Protein AF-F7RUI4-F1 (afdb_monomer_lite)

Sequence (94 aa):
MQDNANQYYEQARALGSTRASHNLGCMALDNDRKTQAILFLEETLVRGLKLPTLYNLGRAHSPADPCSGFYLAKAIAAAQQAGSYFGQAFELTR

Foldseek 3Di:
DLPPLLVVLVVVVVVVDLVSLQVQLVVCVVVVVLVSSLVSLVVSVVVPCPPPSVVSPVVSPDDPDPDPDDPVVVVVVVVVVVVVVVVVVVVVVD

Secondary structure (DSSP, 8-state):
--HHHHHHHHHHHHTT-HHHHHHHHHHHHHTT-HHHHHHHHHHHHHTT--TTHHHHHHHHHS---TT-S--HHHHHHHHHHHHHHHHHHHHHT-

Structure (mmCIF, N/CA/C/O backbone):
data_AF-F7RUI4-F1
#
_entry.id   AF-F7RUI4-F1
#
loop_
_atom_site.group_PDB
_atom_site.id
_atom_site.type_symbol
_atom_site.label_atom_id
_atom_site.label_alt_id
_atom_site.label_comp_id
_atom_site.label_asym_id
_atom_site.label_entity_id
_atom_site.label_seq_id
_atom_site.pdbx_PDB_ins_code
_atom_site.Cartn_x
_atom_site.Cartn_y
_atom_site.Cartn_z
_atom_site.occupancy
_atom_site.B_iso_or_equiv
_atom_site.auth_seq_id
_atom_site.auth_comp_id
_atom_site.auth_asym_id
_atom_site.auth_atom_id
_atom_site.pdbx_PDB_model_num
ATOM 1 N N . MET A 1 1 ? 6.839 -7.616 23.014 1.00 44.59 1 MET A N 1
ATOM 2 C CA . MET A 1 1 ? 6.070 -6.385 23.316 1.00 44.59 1 MET A CA 1
ATOM 3 C C . MET A 1 1 ? 5.619 -5.728 22.011 1.00 44.59 1 MET A C 1
ATOM 5 O O . MET A 1 1 ? 6.090 -4.650 21.679 1.00 44.59 1 MET A O 1
ATOM 9 N N . GLN A 1 2 ? 4.745 -6.378 21.239 1.00 55.44 2 GLN A N 1
ATOM 10 C CA . GLN A 1 2 ? 4.253 -5.843 19.954 1.00 55.44 2 GLN A CA 1
ATOM 11 C C . GLN A 1 2 ? 2.740 -5.541 19.997 1.00 55.44 2 GLN A C 1
ATOM 13 O O . GLN A 1 2 ? 2.175 -5.041 19.028 1.00 55.44 2 GLN A O 1
ATOM 18 N N . ASP A 1 3 ? 2.095 -5.789 21.142 1.00 61.69 3 ASP A N 1
ATOM 19 C CA . ASP A 1 3 ? 0.634 -5.837 21.258 1.00 61.69 3 ASP A CA 1
ATOM 20 C C . ASP A 1 3 ? -0.016 -4.469 21.526 1.00 61.69 3 ASP A C 1
ATOM 22 O O . ASP A 1 3 ? -1.134 -4.226 21.076 1.00 61.69 3 ASP A O 1
ATOM 26 N N . ASN A 1 4 ? 0.693 -3.525 22.156 1.00 76.62 4 ASN A N 1
ATOM 27 C CA . ASN A 1 4 ? 0.096 -2.236 22.536 1.00 76.62 4 ASN A CA 1
ATOM 28 C C . ASN A 1 4 ? -0.178 -1.326 21.325 1.00 76.62 4 ASN A C 1
ATOM 30 O O . ASN A 1 4 ? -1.232 -0.702 21.245 1.00 76.62 4 ASN A O 1
ATOM 34 N N . ALA A 1 5 ? 0.744 -1.252 20.358 1.00 85.12 5 ALA A N 1
ATOM 35 C CA . ALA A 1 5 ? 0.591 -0.362 19.202 1.00 85.12 5 ALA A CA 1
ATOM 36 C C . ALA A 1 5 ? -0.577 -0.785 18.294 1.00 85.12 5 ALA A C 1
ATOM 38 O O . ALA A 1 5 ? -1.367 0.060 17.877 1.00 85.12 5 ALA A O 1
ATOM 39 N N . ASN A 1 6 ? -0.732 -2.092 18.053 1.00 89.00 6 ASN A N 1
ATOM 40 C CA . ASN A 1 6 ? -1.862 -2.624 17.290 1.00 89.00 6 ASN A CA 1
ATOM 41 C C . ASN A 1 6 ? -3.197 -2.280 17.958 1.00 89.00 6 ASN A C 1
ATOM 43 O O . ASN A 1 6 ? -4.109 -1.805 17.288 1.00 89.00 6 ASN A O 1
ATOM 47 N N . GLN A 1 7 ? -3.302 -2.464 19.278 1.00 93.00 7 GLN A N 1
ATOM 48 C CA . GLN A 1 7 ? -4.533 -2.166 20.012 1.00 93.00 7 GLN A CA 1
ATOM 49 C C . GLN A 1 7 ? -4.919 -0.685 19.924 1.00 93.00 7 GLN A C 1
ATOM 51 O O . GLN A 1 7 ? -6.077 -0.376 19.644 1.00 93.00 7 GLN A O 1
ATOM 56 N N . TYR A 1 8 ? -3.963 0.234 20.094 1.00 95.25 8 TYR A N 1
ATOM 57 C CA . TYR A 1 8 ? -4.247 1.666 19.970 1.00 95.25 8 TYR A CA 1
ATOM 58 C C . TYR A 1 8 ? -4.669 2.060 18.555 1.00 95.25 8 TYR A C 1
ATOM 60 O O . TYR A 1 8 ? -5.586 2.869 18.393 1.00 95.25 8 TYR A O 1
ATOM 68 N N . TYR A 1 9 ? -4.043 1.494 17.521 1.00 96.12 9 TYR A N 1
ATOM 69 C CA . TYR A 1 9 ? -4.460 1.785 16.154 1.00 96.12 9 TYR A CA 1
ATOM 70 C C . TYR A 1 9 ? -5.809 1.156 15.801 1.00 96.12 9 TYR A C 1
ATOM 72 O O . TYR A 1 9 ? -6.588 1.803 15.111 1.00 96.12 9 TYR A O 1
ATOM 80 N N . GLU A 1 10 ? -6.152 -0.027 16.309 1.00 96.06 10 GLU A N 1
ATOM 81 C CA . GLU A 1 10 ? -7.499 -0.586 16.119 1.00 96.06 10 GLU A CA 1
ATOM 82 C C . GLU A 1 10 ? -8.569 0.283 16.792 1.00 96.06 10 GLU A C 1
ATOM 84 O O . GLU A 1 10 ? -9.589 0.593 16.176 1.00 96.06 10 GLU A O 1
ATOM 89 N N . GLN A 1 11 ? -8.314 0.773 18.010 1.00 97.00 11 GLN A N 1
ATOM 90 C CA . GLN A 1 11 ? -9.207 1.728 18.677 1.00 97.00 11 GLN A CA 1
ATOM 91 C C . GLN A 1 11 ? -9.350 3.025 17.869 1.00 97.00 11 GLN A C 1
ATOM 93 O O . GLN A 1 11 ? -10.461 3.480 17.603 1.00 97.00 11 GLN A O 1
ATOM 98 N N . ALA A 1 12 ? -8.238 3.611 17.421 1.00 97.19 12 ALA A N 1
ATOM 99 C CA . ALA A 1 12 ? -8.267 4.828 16.615 1.00 97.19 12 ALA A CA 1
ATOM 100 C C . ALA A 1 12 ? -8.954 4.612 15.254 1.00 97.19 12 ALA A C 1
ATOM 102 O O . ALA A 1 12 ? -9.660 5.500 14.776 1.00 97.19 12 ALA A O 1
ATOM 103 N N . ARG A 1 13 ? -8.788 3.437 14.634 1.00 96.88 13 ARG A N 1
ATOM 104 C CA . ARG A 1 13 ? -9.478 3.049 13.398 1.00 96.88 13 ARG A CA 1
ATOM 105 C C . ARG A 1 13 ? -10.983 2.944 13.614 1.00 96.88 13 ARG A C 1
ATOM 107 O O . ARG A 1 13 ? -11.734 3.459 12.786 1.00 96.88 13 ARG A O 1
ATOM 114 N N . ALA A 1 14 ? -11.415 2.338 14.721 1.00 96.69 14 ALA A N 1
ATOM 115 C CA . ALA A 1 14 ? -12.825 2.264 15.104 1.00 96.69 14 ALA A CA 1
ATOM 116 C C . ALA A 1 14 ? -13.442 3.660 15.314 1.00 96.69 14 ALA A C 1
ATOM 118 O O . ALA A 1 14 ? -14.616 3.865 15.022 1.00 96.69 14 ALA A O 1
ATOM 119 N N . LEU A 1 15 ? -12.632 4.640 15.726 1.00 97.00 15 LEU A N 1
ATOM 120 C CA . LEU A 1 15 ? -13.003 6.059 15.810 1.00 97.00 15 LEU A CA 1
ATOM 121 C C . LEU A 1 15 ? -12.878 6.818 14.470 1.00 97.00 15 LEU A C 1
ATOM 123 O O . LEU A 1 15 ? -13.014 8.039 14.436 1.00 97.00 15 LEU A O 1
ATOM 127 N N . GLY A 1 16 ? -12.613 6.125 13.359 1.00 95.19 16 GLY A N 1
ATOM 128 C CA . GLY A 1 16 ? -12.574 6.700 12.011 1.00 95.19 16 GLY A CA 1
ATOM 129 C C . GLY A 1 16 ? -11.201 7.193 11.541 1.00 95.19 16 GLY A C 1
ATOM 130 O O . GLY A 1 16 ? -11.102 7.771 10.460 1.00 95.19 16 GLY A O 1
ATOM 131 N N . SER A 1 17 ? -10.122 6.958 12.293 1.00 97.19 17 SER A N 1
ATOM 132 C CA . SER A 1 17 ? -8.786 7.431 11.913 1.00 97.19 17 SER A CA 1
ATOM 133 C C . SER A 1 17 ? -8.227 6.687 10.698 1.00 97.19 17 SER A C 1
ATOM 135 O O . SER A 1 17 ? -7.700 5.581 10.806 1.00 97.19 17 SER A O 1
ATOM 137 N N . THR A 1 18 ? -8.239 7.345 9.539 1.00 96.88 18 THR A N 1
ATOM 138 C CA . THR A 1 18 ? -7.615 6.847 8.302 1.00 96.88 18 THR A CA 1
ATOM 139 C C . THR A 1 18 ? -6.111 6.581 8.461 1.00 96.88 18 THR A C 1
ATOM 141 O O . THR A 1 18 ? -5.579 5.636 7.884 1.00 96.88 18 THR A O 1
ATOM 144 N N . ARG A 1 19 ? -5.402 7.376 9.279 1.00 95.62 19 ARG A N 1
ATOM 145 C CA . ARG A 1 19 ? -3.971 7.142 9.565 1.00 95.62 19 ARG A CA 1
ATOM 146 C C . ARG A 1 19 ? -3.751 5.888 10.410 1.00 95.62 19 ARG A C 1
ATOM 148 O O . ARG A 1 19 ? -2.705 5.262 10.281 1.00 95.62 19 ARG A O 1
ATOM 155 N N . ALA A 1 20 ? -4.708 5.517 11.259 1.00 97.25 20 ALA A N 1
ATOM 156 C CA . ALA A 1 20 ? -4.608 4.294 12.043 1.00 97.25 20 ALA A CA 1
ATOM 157 C C . ALA A 1 20 ? -4.745 3.051 11.155 1.00 97.25 20 ALA A C 1
ATOM 159 O O . ALA A 1 20 ? -3.910 2.156 11.257 1.00 97.25 20 ALA A O 1
ATOM 160 N N . SER A 1 21 ? -5.699 3.048 10.214 1.00 97.25 21 SER A N 1
ATOM 161 C CA . SER A 1 21 ? -5.795 2.008 9.177 1.00 97.25 21 SER A CA 1
ATOM 162 C C . SER A 1 21 ? -4.488 1.905 8.379 1.00 97.25 21 SER A C 1
ATOM 164 O O . SER A 1 21 ? -3.948 0.814 8.223 1.00 97.25 21 SER A O 1
ATOM 166 N N . HIS A 1 22 ? -3.897 3.036 7.975 1.00 96.94 22 HIS A N 1
ATOM 167 C CA . HIS A 1 22 ? -2.605 3.034 7.281 1.00 96.94 22 HIS A CA 1
ATOM 168 C C . HIS A 1 22 ? -1.501 2.346 8.098 1.00 96.94 22 HIS A C 1
ATOM 170 O O . HIS A 1 22 ? -0.783 1.490 7.585 1.00 96.94 22 HIS A O 1
ATOM 176 N N . ASN A 1 23 ? -1.374 2.711 9.376 1.00 96.50 23 ASN A N 1
ATOM 177 C CA . ASN A 1 23 ? -0.326 2.190 10.250 1.00 96.50 23 ASN A CA 1
ATOM 178 C C . ASN A 1 23 ? -0.515 0.700 10.559 1.00 96.50 23 ASN A C 1
ATOM 180 O O . ASN A 1 23 ? 0.472 -0.031 10.574 1.00 96.50 23 ASN A O 1
ATOM 184 N N . LEU A 1 24 ? -1.756 0.228 10.719 1.00 97.06 24 LEU A N 1
ATOM 185 C CA . LEU A 1 24 ? -2.058 -1.206 10.810 1.00 97.06 24 LEU A CA 1
ATOM 186 C C . LEU A 1 24 ? -1.643 -1.946 9.533 1.00 97.06 24 LEU A C 1
ATOM 188 O O . LEU A 1 24 ? -1.079 -3.035 9.609 1.00 97.06 24 LEU A O 1
ATOM 192 N N . GLY A 1 25 ? -1.845 -1.330 8.365 1.00 96.50 25 GLY A N 1
ATOM 193 C CA . GLY A 1 25 ? -1.353 -1.837 7.086 1.00 96.50 25 GLY A CA 1
ATOM 194 C C . GLY A 1 25 ? 0.173 -1.964 7.034 1.00 96.50 25 GLY A C 1
ATOM 195 O O . GLY A 1 25 ? 0.692 -3.006 6.639 1.00 96.50 25 GLY A O 1
ATOM 196 N N . CYS A 1 26 ? 0.903 -0.941 7.489 1.00 94.94 26 CYS A N 1
ATOM 197 C CA . CYS A 1 26 ? 2.366 -0.981 7.597 1.00 94.94 26 CYS A CA 1
ATOM 198 C C . CYS A 1 26 ? 2.841 -2.079 8.551 1.00 94.94 26 CYS A C 1
ATOM 200 O O . CYS A 1 26 ? 3.686 -2.887 8.182 1.00 94.94 26 CYS A O 1
ATOM 202 N N . MET A 1 27 ? 2.256 -2.156 9.748 1.00 94.50 27 MET A N 1
ATOM 203 C CA . MET A 1 27 ? 2.609 -3.183 10.728 1.00 94.50 27 MET A CA 1
ATOM 204 C C . MET A 1 27 ? 2.325 -4.589 10.193 1.00 94.50 27 MET A C 1
ATOM 206 O O . MET A 1 27 ? 3.121 -5.498 10.414 1.00 94.50 27 MET A O 1
ATOM 210 N N . ALA A 1 28 ? 1.225 -4.782 9.462 1.00 94.25 28 ALA A N 1
ATOM 211 C CA . ALA A 1 28 ? 0.940 -6.047 8.797 1.00 94.25 28 ALA A CA 1
ATOM 212 C C . ALA A 1 28 ? 2.004 -6.385 7.735 1.00 94.25 28 ALA A C 1
ATOM 214 O O . ALA A 1 28 ? 2.462 -7.525 7.709 1.00 94.25 28 ALA A O 1
ATOM 215 N N . LEU A 1 29 ? 2.462 -5.418 6.925 1.00 89.12 29 LEU A N 1
ATOM 216 C CA . LEU A 1 29 ? 3.567 -5.629 5.974 1.00 89.12 29 LEU A CA 1
ATOM 217 C C . LEU A 1 29 ? 4.871 -6.016 6.660 1.00 89.12 29 LEU A C 1
ATOM 219 O O . LEU A 1 29 ? 5.534 -6.947 6.215 1.00 89.12 29 LEU A O 1
ATOM 223 N N . ASP A 1 30 ? 5.226 -5.328 7.740 1.00 89.50 30 ASP A N 1
ATOM 224 C CA . ASP A 1 30 ? 6.479 -5.573 8.459 1.00 89.50 30 ASP A CA 1
ATOM 225 C C . ASP A 1 30 ? 6.485 -6.942 9.168 1.00 89.50 30 ASP A C 1
ATOM 227 O O . ASP A 1 30 ? 7.542 -7.462 9.511 1.00 89.50 30 ASP A O 1
ATOM 231 N N . ASN A 1 31 ? 5.308 -7.555 9.344 1.00 90.44 31 ASN A N 1
ATOM 232 C CA . ASN A 1 31 ? 5.133 -8.925 9.835 1.00 90.44 31 ASN A CA 1
ATOM 233 C C . ASN A 1 31 ? 4.805 -9.933 8.710 1.00 90.44 31 ASN A C 1
ATOM 235 O O . ASN A 1 31 ? 4.297 -11.016 8.998 1.00 90.44 31 ASN A O 1
ATOM 239 N N . ASP A 1 32 ? 5.038 -9.568 7.445 1.00 88.62 32 ASP A N 1
ATOM 240 C CA . ASP A 1 32 ? 4.780 -10.370 6.236 1.00 88.62 32 ASP A CA 1
ATOM 241 C C . ASP A 1 32 ? 3.313 -10.827 6.053 1.00 88.62 32 ASP A C 1
ATOM 243 O O . ASP A 1 32 ? 2.985 -11.751 5.311 1.00 88.62 32 ASP A O 1
ATOM 247 N N . ARG A 1 33 ? 2.363 -10.131 6.688 1.00 92.81 33 ARG A N 1
ATOM 248 C CA . ARG A 1 33 ? 0.916 -10.388 6.588 1.00 92.81 33 ARG A CA 1
ATOM 249 C C . ARG A 1 33 ? 0.302 -9.600 5.433 1.00 92.81 33 ARG A C 1
ATOM 251 O O . ARG A 1 33 ? -0.574 -8.757 5.634 1.00 92.81 33 ARG A O 1
ATOM 258 N N . LYS A 1 34 ? 0.753 -9.874 4.206 1.00 88.44 34 LYS A N 1
ATOM 259 C CA . LYS A 1 34 ? 0.383 -9.103 3.000 1.00 88.44 34 LYS A CA 1
ATOM 260 C C . LYS A 1 34 ? -1.128 -8.991 2.776 1.00 88.44 34 LYS A C 1
ATOM 262 O O . LYS A 1 34 ? -1.615 -7.893 2.537 1.00 88.44 34 LYS A O 1
ATOM 267 N N . THR A 1 35 ? -1.886 -10.077 2.932 1.00 92.94 35 THR A N 1
ATOM 268 C CA . THR A 1 35 ? -3.353 -10.054 2.767 1.00 92.94 35 THR A CA 1
ATOM 269 C C . THR A 1 35 ? -4.024 -9.078 3.732 1.00 92.94 35 THR A C 1
ATOM 271 O O . THR A 1 35 ? -4.875 -8.290 3.333 1.00 92.94 35 THR A O 1
ATOM 274 N N . GLN A 1 36 ? -3.610 -9.090 5.001 1.00 95.31 36 GLN A N 1
ATOM 275 C CA . GLN A 1 36 ? -4.145 -8.180 6.011 1.00 95.31 36 GLN A CA 1
ATOM 276 C C . GLN A 1 36 ? -3.726 -6.731 5.730 1.00 95.31 36 GLN A C 1
ATOM 278 O O . GLN A 1 36 ? -4.533 -5.814 5.873 1.00 95.31 36 GLN A O 1
ATOM 283 N N . ALA A 1 37 ? -2.483 -6.526 5.290 1.00 95.94 37 ALA A N 1
ATOM 284 C CA . ALA A 1 37 ? -1.998 -5.209 4.912 1.00 95.94 37 ALA A CA 1
ATOM 285 C C . ALA A 1 37 ? -2.808 -4.590 3.769 1.00 95.94 37 ALA A C 1
ATOM 287 O O . ALA A 1 37 ? -3.175 -3.421 3.858 1.00 95.94 37 ALA A O 1
ATOM 288 N N . ILE A 1 38 ? -3.108 -5.370 2.725 1.00 95.81 38 ILE A N 1
ATOM 289 C CA . ILE A 1 38 ? -3.893 -4.916 1.568 1.00 95.81 38 ILE A CA 1
ATOM 290 C C . ILE A 1 38 ? -5.251 -4.390 2.031 1.00 95.81 38 ILE A C 1
ATOM 292 O O . ILE A 1 38 ? -5.576 -3.250 1.721 1.00 95.81 38 ILE A O 1
ATOM 296 N N . LEU A 1 39 ? -5.980 -5.145 2.861 1.00 97.06 39 LEU A N 1
ATOM 297 C CA . LEU A 1 39 ? -7.294 -4.727 3.366 1.00 97.06 39 LEU A CA 1
ATOM 298 C C . LEU A 1 39 ? -7.245 -3.363 4.068 1.00 97.06 39 LEU A C 1
ATOM 300 O O . LEU A 1 39 ? -8.043 -2.471 3.777 1.00 97.06 39 LEU A O 1
ATOM 304 N N . PHE A 1 40 ? -6.284 -3.173 4.973 1.00 97.69 40 PHE A N 1
ATOM 305 C CA . PHE A 1 40 ? -6.145 -1.913 5.701 1.00 97.69 40 PHE A CA 1
ATOM 306 C C . PHE A 1 40 ? -5.713 -0.746 4.806 1.00 97.69 40 PHE A C 1
ATOM 308 O O . PHE A 1 40 ? -6.153 0.393 4.998 1.00 97.69 40 PHE A O 1
ATOM 315 N N . LEU A 1 41 ? -4.851 -1.001 3.825 1.00 95.19 41 LEU A N 1
ATOM 316 C CA . LEU A 1 41 ? -4.358 0.029 2.918 1.00 95.19 41 LEU A CA 1
ATOM 317 C C . LEU A 1 41 ? -5.393 0.397 1.841 1.00 95.19 41 LEU A C 1
ATOM 319 O O . LEU A 1 41 ? -5.492 1.568 1.484 1.00 95.19 41 LEU A O 1
ATOM 323 N N . GLU A 1 42 ? -6.216 -0.540 1.374 1.00 97.19 42 GLU A N 1
ATOM 324 C CA . GLU A 1 42 ? -7.355 -0.253 0.494 1.00 97.19 42 GLU A CA 1
ATOM 325 C C . GLU A 1 42 ? -8.420 0.576 1.220 1.00 97.19 42 GLU A C 1
ATOM 327 O O . GLU A 1 42 ? -8.855 1.604 0.697 1.00 97.19 42 GLU A O 1
ATOM 332 N N . GLU A 1 43 ? -8.765 0.213 2.463 1.00 94.94 43 GLU A N 1
ATOM 333 C CA . GLU A 1 43 ? -9.638 1.022 3.328 1.00 94.94 43 GLU A CA 1
ATOM 334 C C . GLU A 1 43 ? -9.104 2.461 3.442 1.00 94.94 43 GLU A C 1
ATOM 336 O O . GLU A 1 43 ? -9.835 3.441 3.268 1.00 94.94 43 GLU A O 1
ATOM 341 N N . THR A 1 44 ? -7.800 2.590 3.692 1.00 97.19 44 THR A N 1
ATOM 342 C CA . THR A 1 44 ? -7.102 3.876 3.791 1.00 97.19 44 THR A CA 1
ATOM 343 C C . THR A 1 44 ? -7.186 4.687 2.492 1.00 97.19 44 THR A C 1
ATOM 345 O O . THR A 1 44 ? -7.405 5.903 2.531 1.00 97.19 44 THR A O 1
ATOM 348 N N . LEU A 1 45 ? -7.017 4.026 1.343 1.00 94.56 45 LEU A N 1
ATOM 349 C CA . LEU A 1 45 ? -7.043 4.654 0.024 1.00 94.56 45 LEU A CA 1
ATOM 350 C C . LEU A 1 45 ? -8.437 5.183 -0.322 1.00 94.56 45 LEU A C 1
ATOM 352 O O . LEU A 1 45 ? -8.557 6.320 -0.781 1.00 94.56 45 LEU A O 1
ATOM 356 N N . VAL A 1 46 ? -9.483 4.396 -0.049 1.00 96.75 46 VAL A N 1
ATOM 357 C CA . VAL A 1 46 ? -10.888 4.800 -0.233 1.00 96.75 46 VAL A CA 1
ATOM 358 C C . VAL A 1 46 ? -11.211 6.051 0.587 1.00 96.75 46 VAL A C 1
ATOM 360 O O . VAL A 1 46 ? -11.925 6.935 0.122 1.00 96.75 46 VAL A O 1
ATOM 363 N N . ARG A 1 47 ? -10.618 6.184 1.779 1.00 94.50 47 ARG A N 1
ATOM 364 C CA . ARG A 1 47 ? -10.764 7.363 2.651 1.00 94.50 47 ARG A CA 1
ATOM 365 C C . ARG A 1 47 ? -9.871 8.549 2.266 1.00 94.50 47 ARG A C 1
ATOM 367 O O . ARG A 1 47 ? -9.794 9.527 3.006 1.00 94.50 47 ARG A O 1
ATOM 374 N N . GLY A 1 48 ? -9.193 8.485 1.121 1.00 92.12 48 GLY A N 1
ATOM 375 C CA . GLY A 1 48 ? -8.495 9.618 0.514 1.00 92.12 48 GLY A CA 1
ATOM 376 C C . GLY A 1 48 ? -7.048 9.830 0.962 1.00 92.12 48 GLY A C 1
ATOM 377 O O . GLY A 1 48 ? -6.386 10.723 0.427 1.00 92.12 48 GLY A O 1
ATOM 378 N N . LEU A 1 49 ? -6.501 9.013 1.872 1.00 91.81 49 LEU A N 1
ATOM 379 C CA . LEU A 1 49 ? -5.077 9.087 2.211 1.00 91.81 49 LEU A CA 1
ATOM 380 C C . LEU A 1 49 ? -4.262 8.347 1.142 1.00 91.81 49 LEU A C 1
ATOM 382 O O . LEU A 1 49 ? -4.008 7.151 1.251 1.00 91.81 49 LEU A O 1
ATOM 386 N N . LYS A 1 50 ? -3.877 9.072 0.086 1.00 88.06 50 LYS A N 1
ATOM 387 C CA . LYS A 1 50 ? -3.238 8.510 -1.118 1.00 88.06 50 LYS A CA 1
ATOM 388 C C . LYS A 1 50 ? -1.756 8.177 -0.925 1.00 88.06 50 LYS A C 1
ATOM 390 O O . LYS A 1 50 ? -1.346 7.045 -1.169 1.00 88.06 50 LYS A O 1
ATOM 395 N N . LEU A 1 51 ? -0.945 9.134 -0.474 1.00 85.69 51 LEU A N 1
ATOM 396 C CA . LEU A 1 51 ? 0.460 8.906 -0.112 1.00 85.69 51 LEU A CA 1
ATOM 397 C C . LEU A 1 51 ? 0.594 8.899 1.420 1.00 85.69 51 LEU A C 1
ATOM 399 O O . LEU A 1 51 ? 0.004 9.769 2.059 1.00 85.69 51 LEU A O 1
ATOM 403 N N . PRO A 1 52 ? 1.339 7.953 2.028 1.00 90.19 52 PRO A N 1
ATOM 404 C CA . PRO A 1 52 ? 2.167 6.913 1.403 1.00 90.19 52 PRO A CA 1
ATOM 405 C C . PRO A 1 52 ? 1.432 5.580 1.120 1.00 90.19 52 PRO A C 1
ATOM 407 O O . PRO A 1 52 ? 2.064 4.577 0.804 1.00 90.19 52 PRO A O 1
ATOM 410 N N . THR A 1 53 ? 0.102 5.536 1.207 1.00 91.06 53 THR A N 1
ATOM 411 C CA . THR A 1 53 ? -0.712 4.309 1.061 1.00 91.06 53 THR A CA 1
ATOM 412 C C . THR A 1 53 ? -0.519 3.578 -0.265 1.00 91.06 53 THR A C 1
ATOM 414 O O . THR A 1 53 ? -0.294 2.372 -0.256 1.00 91.06 53 THR A O 1
ATOM 417 N N . LEU A 1 54 ? -0.541 4.286 -1.399 1.00 88.81 54 LEU A N 1
ATOM 418 C CA . LEU A 1 54 ? -0.335 3.683 -2.723 1.00 88.81 54 LEU A CA 1
ATOM 419 C C . LEU A 1 54 ? 1.037 3.010 -2.846 1.00 88.81 54 LEU A C 1
ATOM 421 O O . LEU A 1 54 ? 1.161 1.966 -3.481 1.00 88.81 54 LEU A O 1
ATOM 425 N N . TYR A 1 55 ? 2.060 3.568 -2.195 1.00 85.38 55 TYR A N 1
ATOM 426 C CA . TYR A 1 55 ? 3.379 2.947 -2.150 1.00 85.38 55 TYR A CA 1
ATOM 427 C C . TYR A 1 55 ? 3.351 1.623 -1.375 1.00 85.38 55 TYR A C 1
ATOM 429 O O . TYR A 1 55 ? 3.856 0.610 -1.858 1.00 85.38 55 TYR A O 1
ATOM 437 N N . ASN A 1 56 ? 2.722 1.607 -0.198 1.00 89.94 56 ASN A N 1
ATOM 438 C CA . ASN A 1 56 ? 2.630 0.394 0.610 1.00 89.94 56 ASN A CA 1
ATOM 439 C C . ASN A 1 56 ? 1.716 -0.669 -0.022 1.00 89.94 56 ASN A C 1
ATOM 441 O O . ASN A 1 56 ? 2.014 -1.851 0.110 1.00 89.94 56 ASN A O 1
ATOM 445 N N . LEU A 1 57 ? 0.681 -0.284 -0.780 1.00 91.19 57 LEU A N 1
ATOM 446 C CA . LEU A 1 57 ? -0.077 -1.219 -1.625 1.00 91.19 57 LEU A CA 1
ATOM 447 C C . LEU A 1 57 ? 0.817 -1.833 -2.704 1.00 91.19 57 LEU A C 1
ATOM 449 O O . LEU A 1 57 ? 0.815 -3.048 -2.881 1.00 91.19 57 LEU A O 1
ATOM 453 N N . GLY A 1 58 ? 1.654 -1.021 -3.355 1.00 87.12 58 GLY A N 1
ATOM 454 C CA . GLY A 1 58 ? 2.682 -1.519 -4.269 1.00 87.12 58 GLY A CA 1
ATOM 455 C C . GLY A 1 58 ? 3.587 -2.561 -3.605 1.00 87.12 58 GLY A C 1
ATOM 456 O O . GLY A 1 58 ? 3.733 -3.661 -4.126 1.00 87.12 58 GLY A O 1
ATOM 457 N N . ARG A 1 59 ? 4.123 -2.272 -2.408 1.00 86.38 59 ARG A N 1
ATOM 458 C CA . ARG A 1 59 ? 4.915 -3.247 -1.629 1.00 86.38 59 ARG A CA 1
ATOM 459 C C . ARG A 1 59 ? 4.140 -4.528 -1.310 1.00 86.38 59 ARG A C 1
ATOM 461 O O . ARG A 1 59 ? 4.725 -5.605 -1.361 1.00 86.38 59 ARG A O 1
ATOM 468 N N . ALA A 1 60 ? 2.860 -4.414 -0.958 1.00 89.12 60 ALA A N 1
ATOM 469 C CA . ALA A 1 60 ? 2.023 -5.548 -0.580 1.00 89.12 60 ALA A CA 1
ATOM 470 C C . ALA A 1 60 ? 1.770 -6.514 -1.747 1.00 89.12 60 ALA A C 1
ATOM 472 O O . ALA A 1 60 ? 1.713 -7.723 -1.534 1.00 89.12 60 ALA A O 1
ATOM 473 N N . HIS A 1 61 ? 1.649 -5.987 -2.970 1.00 85.81 61 HIS A N 1
ATOM 474 C CA . HIS A 1 61 ? 1.442 -6.778 -4.186 1.00 85.81 61 HIS A CA 1
ATOM 475 C C . HIS A 1 61 ? 2.738 -7.234 -4.859 1.00 85.81 61 HIS A C 1
ATOM 477 O O . HIS A 1 61 ? 2.712 -8.162 -5.668 1.00 85.81 61 HIS A O 1
ATOM 483 N N . SER A 1 62 ? 3.873 -6.618 -4.529 1.00 77.19 62 SER A N 1
ATOM 484 C CA . SER A 1 62 ? 5.159 -7.063 -5.047 1.00 77.19 62 SER A CA 1
ATOM 485 C C . SER A 1 62 ? 5.526 -8.458 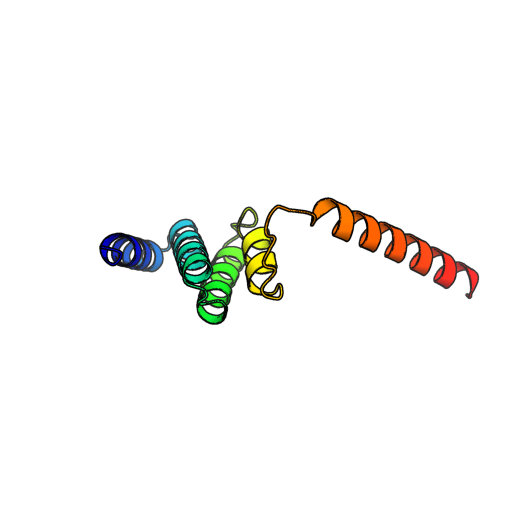-4.515 1.00 77.19 62 SER A C 1
ATOM 487 O O . SER A 1 62 ? 5.279 -8.771 -3.336 1.00 77.19 62 SER A O 1
ATOM 489 N N . PRO A 1 63 ? 6.164 -9.304 -5.34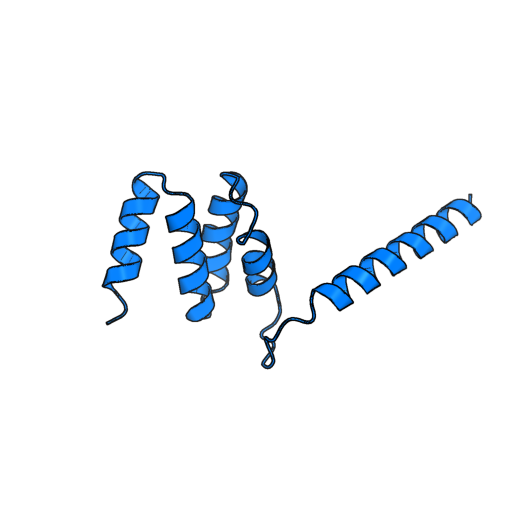8 1.00 72.25 63 PRO A N 1
ATOM 490 C CA . PRO A 1 63 ? 6.805 -10.522 -4.863 1.00 72.25 63 PRO A CA 1
ATOM 491 C C . PRO A 1 63 ? 7.800 -10.173 -3.748 1.00 72.25 63 PRO A C 1
ATOM 493 O O . PRO A 1 63 ? 8.256 -9.033 -3.648 1.00 72.25 63 PRO A O 1
ATOM 496 N N . ALA A 1 64 ? 8.083 -11.130 -2.860 1.00 61.44 64 ALA A N 1
ATOM 497 C CA . ALA A 1 64 ? 9.070 -10.935 -1.802 1.00 61.44 64 ALA A CA 1
ATOM 498 C C . ALA A 1 64 ? 10.444 -10.701 -2.447 1.00 61.44 64 ALA A C 1
ATOM 500 O O . ALA A 1 64 ? 11.117 -11.644 -2.850 1.00 61.44 64 ALA A O 1
ATOM 501 N N . ASP A 1 65 ? 10.809 -9.435 -2.618 1.00 56.50 65 ASP A N 1
ATOM 502 C CA . ASP A 1 65 ? 12.113 -9.032 -3.118 1.00 56.50 65 ASP A CA 1
ATOM 503 C C . ASP A 1 65 ? 13.069 -8.932 -1.918 1.00 56.50 65 ASP A C 1
ATOM 505 O O . ASP A 1 65 ? 12.826 -8.111 -1.024 1.00 56.50 65 ASP A O 1
ATOM 509 N N . PRO A 1 66 ? 1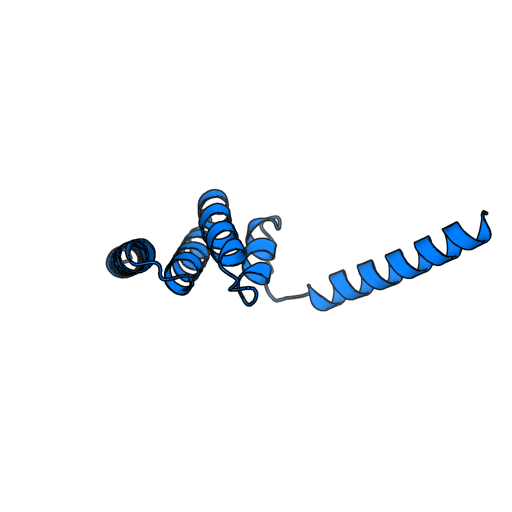4.144 -9.740 -1.861 1.00 53.81 66 PRO A N 1
ATOM 510 C CA . PRO A 1 66 ? 15.142 -9.669 -0.794 1.00 53.81 66 PRO A CA 1
ATOM 511 C C . PRO A 1 66 ? 15.892 -8.325 -0.740 1.00 53.81 66 PRO A C 1
ATOM 513 O O . PRO A 1 66 ? 16.580 -8.047 0.240 1.00 53.81 66 PRO A O 1
ATOM 516 N N . CYS A 1 67 ? 15.778 -7.484 -1.773 1.00 50.94 67 CYS A N 1
ATOM 517 C CA . CYS A 1 67 ? 16.526 -6.241 -1.932 1.00 50.94 67 CYS A CA 1
ATOM 518 C C . CYS A 1 67 ? 15.616 -5.002 -1.947 1.00 50.94 67 CYS A C 1
ATOM 520 O O . CYS A 1 67 ? 15.717 -4.157 -2.840 1.00 50.94 67 CYS A O 1
ATOM 522 N N . SER A 1 68 ? 14.722 -4.840 -0.963 1.00 56.75 68 SER A N 1
ATOM 523 C CA . SER A 1 68 ? 13.851 -3.658 -0.905 1.00 56.75 68 SER A CA 1
ATOM 524 C C . SER A 1 68 ? 14.624 -2.374 -0.543 1.00 56.75 68 SER A C 1
ATOM 526 O O . SER A 1 68 ? 14.677 -1.944 0.608 1.00 56.75 68 SER A O 1
ATOM 528 N N . GLY A 1 69 ? 15.198 -1.748 -1.568 1.00 53.25 69 GLY A N 1
ATOM 529 C CA . GLY A 1 69 ? 15.805 -0.419 -1.579 1.00 53.25 69 GLY A CA 1
ATOM 530 C C . GLY A 1 69 ? 15.457 0.314 -2.881 1.00 53.25 69 GLY A C 1
ATOM 531 O O . GLY A 1 69 ? 16.342 0.684 -3.634 1.00 53.25 69 GLY A O 1
ATOM 532 N N . PHE A 1 70 ? 14.159 0.447 -3.181 1.00 55.88 70 PHE A N 1
ATOM 533 C CA . PHE A 1 70 ? 13.557 1.360 -4.174 1.00 55.88 70 PHE A CA 1
ATOM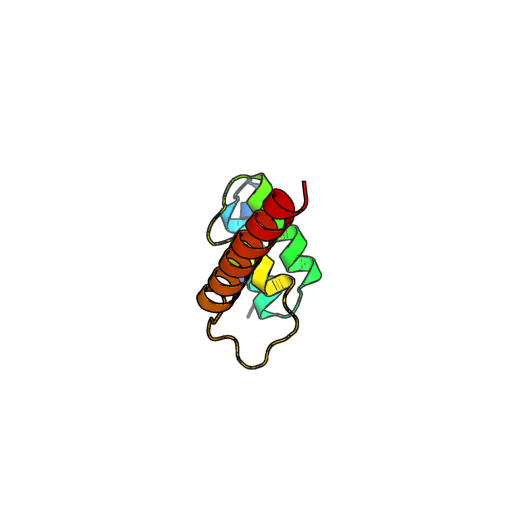 534 C C . PHE A 1 70 ? 14.235 1.519 -5.564 1.00 55.88 70 PHE A C 1
ATOM 536 O O . PHE A 1 70 ? 14.965 2.474 -5.817 1.00 55.88 70 PHE A O 1
ATOM 543 N N . TYR A 1 71 ? 13.810 0.706 -6.544 1.00 59.66 71 TYR A N 1
ATOM 544 C CA . TYR A 1 71 ? 13.962 0.992 -7.990 1.00 59.66 71 TYR A CA 1
ATOM 545 C C . TYR A 1 71 ? 12.634 1.312 -8.713 1.00 59.66 71 TYR A C 1
ATOM 547 O O . TYR A 1 71 ? 12.583 1.357 -9.943 1.00 59.66 71 TYR A O 1
ATOM 555 N N . LEU A 1 72 ? 11.555 1.595 -7.972 1.00 65.50 72 LEU A N 1
ATOM 556 C CA . LEU A 1 72 ? 10.219 1.874 -8.532 1.00 65.50 72 LEU A CA 1
ATOM 557 C C . LEU A 1 72 ? 10.207 3.027 -9.541 1.00 65.50 72 LEU A C 1
ATOM 559 O O . LEU A 1 72 ? 9.539 2.931 -10.564 1.00 65.50 72 LEU A O 1
ATOM 563 N N . ALA A 1 73 ? 10.982 4.086 -9.299 1.00 63.22 73 ALA A N 1
ATOM 564 C CA . ALA A 1 73 ? 11.050 5.221 -10.216 1.00 63.22 73 ALA A CA 1
ATOM 565 C C . ALA A 1 73 ? 11.555 4.813 -11.612 1.00 63.22 73 ALA A C 1
ATOM 567 O O . ALA A 1 73 ? 10.984 5.234 -12.614 1.00 63.22 73 ALA A O 1
ATOM 568 N N . LYS A 1 74 ? 12.579 3.948 -11.690 1.00 66.38 74 LYS A N 1
ATOM 569 C CA . LYS A 1 74 ? 13.110 3.465 -12.975 1.00 66.38 74 LYS A CA 1
ATOM 570 C C . LYS A 1 74 ? 12.128 2.534 -13.681 1.00 66.38 74 LYS A C 1
ATOM 572 O O . LYS A 1 74 ? 11.934 2.670 -14.883 1.00 66.38 74 LYS A O 1
ATOM 577 N N . ALA A 1 75 ? 11.491 1.627 -12.940 1.00 71.38 75 ALA A N 1
ATOM 578 C CA . ALA A 1 75 ? 10.502 0.710 -13.502 1.00 71.38 75 ALA A CA 1
ATOM 579 C C . ALA A 1 75 ? 9.271 1.456 -14.049 1.00 71.38 75 ALA A C 1
ATOM 581 O O . ALA A 1 75 ? 8.823 1.177 -15.158 1.00 71.38 75 ALA A O 1
ATOM 582 N N . ILE A 1 76 ? 8.768 2.453 -13.312 1.00 78.50 76 ILE A N 1
ATOM 583 C CA . ILE A 1 76 ? 7.647 3.296 -13.750 1.00 78.50 76 ILE A CA 1
ATOM 584 C C . ILE A 1 76 ? 8.040 4.133 -14.969 1.00 78.50 76 ILE A C 1
ATOM 586 O O . ILE A 1 76 ? 7.283 4.173 -15.935 1.00 78.50 76 ILE A O 1
ATOM 590 N N . ALA A 1 77 ? 9.223 4.757 -14.963 1.00 78.38 77 ALA A N 1
ATOM 591 C CA . ALA A 1 77 ? 9.703 5.536 -16.104 1.00 78.38 77 ALA A CA 1
ATOM 592 C C . ALA A 1 77 ? 9.817 4.675 -17.373 1.00 78.38 77 ALA A C 1
ATOM 594 O O . ALA A 1 77 ? 9.352 5.078 -18.438 1.00 78.38 77 ALA A O 1
ATOM 595 N N . ALA A 1 78 ? 10.356 3.458 -17.249 1.00 70.00 78 ALA A N 1
ATOM 596 C CA . ALA A 1 78 ? 10.436 2.513 -18.359 1.00 70.00 78 ALA A CA 1
ATOM 597 C C . ALA A 1 78 ? 9.043 2.108 -18.873 1.00 70.00 78 ALA A C 1
ATOM 599 O O . ALA A 1 78 ? 8.812 2.104 -20.081 1.00 70.00 78 ALA A O 1
ATOM 600 N N . ALA A 1 79 ? 8.095 1.824 -17.973 1.00 82.38 79 ALA A N 1
ATOM 601 C CA . ALA A 1 79 ? 6.727 1.471 -18.346 1.00 82.38 79 ALA A CA 1
ATOM 602 C C . ALA A 1 79 ? 5.985 2.628 -19.041 1.00 82.38 79 ALA A C 1
ATOM 604 O O . ALA A 1 79 ? 5.303 2.409 -20.041 1.00 82.38 79 ALA A O 1
ATOM 605 N N . GLN A 1 80 ? 6.150 3.866 -18.561 1.00 92.88 80 GLN A N 1
ATOM 606 C CA . GLN A 1 80 ? 5.583 5.058 -19.203 1.00 92.88 80 GLN A CA 1
ATOM 607 C C . GLN A 1 80 ? 6.149 5.266 -20.608 1.00 92.88 80 GLN A C 1
ATOM 609 O O . GLN A 1 80 ? 5.398 5.525 -21.550 1.00 92.88 80 GLN A O 1
ATOM 614 N N . GLN A 1 81 ? 7.465 5.121 -20.762 1.00 82.50 81 GLN A N 1
ATOM 615 C CA . GLN A 1 81 ? 8.123 5.259 -22.054 1.00 82.50 81 GLN A CA 1
ATOM 616 C C . GLN A 1 81 ? 7.666 4.172 -23.037 1.00 82.50 81 GLN A C 1
ATOM 618 O O . GLN A 1 81 ? 7.339 4.481 -24.182 1.00 82.50 81 GLN A O 1
ATOM 623 N N . ALA A 1 82 ? 7.560 2.920 -22.584 1.00 80.94 82 ALA A N 1
ATOM 624 C CA . ALA A 1 82 ? 7.020 1.829 -23.390 1.00 80.94 82 ALA A CA 1
ATOM 625 C C . ALA A 1 82 ? 5.572 2.104 -23.831 1.00 80.94 82 ALA A C 1
ATOM 627 O O . ALA A 1 82 ? 5.257 1.981 -25.013 1.00 80.94 82 ALA A O 1
ATOM 628 N N . GLY A 1 83 ? 4.710 2.554 -22.912 1.00 91.56 83 GLY A N 1
ATOM 629 C CA . GLY A 1 83 ? 3.330 2.936 -23.227 1.00 91.56 83 GLY A CA 1
ATOM 630 C C . GLY A 1 83 ? 3.238 4.045 -24.281 1.00 91.56 83 GLY A C 1
ATOM 631 O O . GLY A 1 83 ? 2.412 3.957 -25.187 1.00 91.56 83 GLY A O 1
ATOM 632 N N . SER A 1 84 ? 4.124 5.046 -24.219 1.00 90.38 84 SER A N 1
ATOM 633 C CA . SER A 1 84 ? 4.210 6.102 -25.238 1.00 9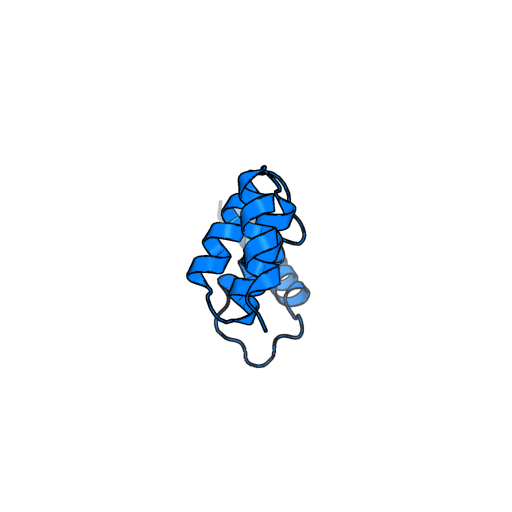0.38 84 SER A CA 1
ATOM 634 C C . SER A 1 84 ? 4.555 5.546 -26.624 1.00 90.38 84 SER A C 1
ATOM 636 O O . SER A 1 84 ? 3.916 5.916 -27.610 1.00 90.38 84 SER A O 1
ATOM 638 N N . TYR A 1 85 ? 5.519 4.625 -26.717 1.00 76.19 85 TYR A N 1
ATOM 639 C CA . TYR A 1 85 ? 5.875 4.002 -27.995 1.00 76.19 85 TYR A CA 1
ATOM 640 C C . TYR A 1 85 ? 4.758 3.121 -28.553 1.00 76.19 85 TYR A C 1
ATOM 642 O O . TYR A 1 85 ? 4.487 3.178 -29.750 1.00 76.19 85 TYR A O 1
ATOM 650 N N . PHE A 1 86 ? 4.075 2.346 -27.708 1.00 89.94 86 PHE A N 1
ATOM 651 C CA . PHE A 1 86 ? 2.928 1.554 -28.152 1.00 89.94 86 PHE A CA 1
ATOM 652 C C . PHE A 1 86 ? 1.783 2.432 -28.658 1.00 89.94 86 PHE A C 1
ATOM 654 O O . PHE A 1 86 ? 1.191 2.108 -29.684 1.00 89.94 86 PHE A O 1
ATOM 661 N N . GLY A 1 87 ? 1.520 3.568 -28.004 1.00 92.25 87 GLY A N 1
ATOM 662 C CA . GLY A 1 87 ? 0.554 4.552 -28.495 1.00 92.25 87 GLY A CA 1
ATOM 663 C C . GLY A 1 87 ? 0.921 5.083 -29.883 1.00 92.25 87 GLY A C 1
ATOM 664 O O . GLY A 1 87 ? 0.084 5.087 -30.778 1.00 92.25 87 GLY A O 1
ATOM 665 N N . GLN A 1 88 ? 2.187 5.450 -30.101 1.00 84.81 88 GLN A N 1
ATOM 666 C CA . GLN A 1 88 ? 2.661 5.906 -31.415 1.00 84.81 88 GLN A CA 1
ATOM 667 C C . GLN A 1 88 ? 2.530 4.824 -32.496 1.00 84.81 88 GLN A C 1
ATOM 669 O O . GLN A 1 88 ? 2.068 5.107 -33.597 1.00 84.81 88 GLN A O 1
ATOM 674 N N . ALA A 1 89 ? 2.913 3.582 -32.190 1.00 76.81 89 ALA A N 1
ATOM 675 C CA . ALA A 1 89 ? 2.785 2.465 -33.124 1.00 76.81 89 ALA A CA 1
ATOM 676 C C . ALA A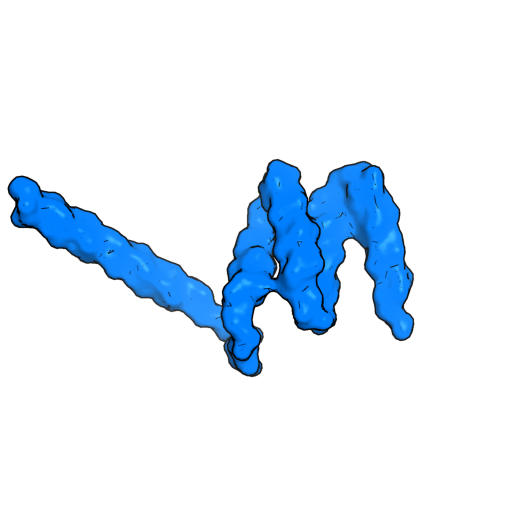 1 89 ? 1.317 2.184 -33.493 1.00 76.81 89 ALA A C 1
ATOM 678 O O . ALA A 1 89 ? 1.015 1.913 -34.654 1.00 76.81 89 ALA A O 1
ATOM 679 N N . PHE A 1 90 ? 0.403 2.289 -32.526 1.00 87.50 90 PHE A N 1
ATOM 680 C CA . PHE A 1 90 ? -1.031 2.139 -32.761 1.00 87.50 90 PHE A CA 1
ATOM 681 C C . PHE A 1 90 ? -1.565 3.203 -33.733 1.00 87.50 90 PHE A C 1
ATOM 683 O O . PHE A 1 90 ? -2.217 2.855 -34.712 1.00 87.50 90 PHE A O 1
ATOM 690 N N . GLU A 1 91 ? -1.218 4.477 -33.536 1.00 90.19 91 GLU A N 1
ATOM 691 C CA . GLU A 1 91 ? -1.653 5.561 -34.433 1.00 90.19 91 GLU A CA 1
ATOM 692 C C . GLU A 1 91 ? -1.115 5.410 -35.867 1.00 90.19 91 GLU A C 1
ATOM 694 O O . GLU A 1 91 ? -1.797 5.769 -36.820 1.00 90.19 91 GLU A O 1
ATOM 699 N N . LEU A 1 92 ? 0.083 4.843 -36.044 1.00 83.88 92 LEU A N 1
ATOM 700 C CA . LEU A 1 92 ? 0.677 4.596 -37.367 1.00 83.88 92 LEU A CA 1
ATOM 701 C C . LEU A 1 92 ? 0.090 3.385 -38.106 1.00 83.88 92 LEU A C 1
ATOM 703 O O . LEU A 1 92 ? 0.383 3.190 -39.284 1.00 83.88 92 LEU A O 1
ATOM 707 N N . THR A 1 93 ? -0.689 2.549 -37.421 1.00 79.06 93 THR A N 1
ATOM 708 C CA . THR A 1 93 ? -1.312 1.344 -37.998 1.00 79.06 93 THR A CA 1
ATOM 709 C C . THR A 1 93 ? -2.808 1.521 -38.275 1.00 79.06 93 THR A C 1
ATOM 711 O O . THR A 1 93 ? -3.485 0.551 -38.618 1.00 79.06 93 THR A O 1
ATOM 714 N N . ARG A 1 94 ? -3.308 2.757 -38.158 1.00 57.22 94 ARG A N 1
ATOM 715 C CA . ARG A 1 94 ? -4.679 3.182 -38.458 1.00 57.22 94 ARG A CA 1
ATOM 716 C C . ARG A 1 94 ? -4.791 3.864 -39.821 1.00 57.22 94 ARG A C 1
ATOM 718 O O . ARG A 1 94 ? -3.854 4.596 -40.202 1.00 57.22 94 ARG A O 1
#

pLDDT: mean 84.94, std 13.76, range [44.59, 97.69]

Radius of gyration: 17.74 Å; chains: 1; bounding box: 30×21×62 Å